Protein AF-M3Y0K7-F1 (afdb_monomer_lite)

Sequence (172 aa):
TALYEMVYQYMHETITVNGCPEFRARATAKATVAAFAASEGHSHPRVVELPKTDEGLGFNVMGGKEQNSPIYISRIIPGGVAERHGGLKRGDQLLSVNGVSVEGEHHEKAVELLKAAKDSVKLVVRYTPKVLEEMEARFEKLRTARRRQQQQQLIQQQQQQQQQQTQQNHMS

InterPro domains:
  IPR001478 PDZ domain [PF00595] (48-125)
  IPR001478 PDZ domain [PS50106] (47-129)
  IPR001478 PDZ domain [SM00228] (55-129)
  IPR017365 Protein lin-7 [PIRSF038039] (6-149)
  IPR036034 PDZ superfamily [G3DSA:2.30.42.10] (25-135)
  IPR036034 PDZ superfamily [SSF50156] (41-135)
  IPR051109 Membrane-associated multiprotein complex regulator [PTHR14063] (7-150)

Structure (mmCIF, N/CA/C/O backbone):
data_AF-M3Y0K7-F1
#
_entry.id   AF-M3Y0K7-F1
#
loop_
_atom_site.group_PDB
_atom_site.id
_atom_site.type_symbol
_atom_site.label_atom_id
_atom_site.label_alt_id
_atom_site.label_comp_id
_atom_site.label_asym_id
_atom_site.label_entity_id
_atom_site.label_seq_id
_atom_site.pdbx_PDB_ins_code
_atom_site.Cartn_x
_atom_site.Cartn_y
_atom_site.Cartn_z
_atom_site.occupancy
_atom_site.B_iso_or_equiv
_atom_site.auth_seq_id
_atom_site.auth_comp_id
_atom_site.auth_asym_id
_atom_site.auth_atom_id
_atom_site.pdbx_PDB_model_num
ATOM 1 N N . THR A 1 1 ? -5.504 -30.300 -13.596 1.00 52.44 1 THR A N 1
ATOM 2 C CA . THR A 1 1 ? -6.378 -31.356 -14.149 1.00 52.44 1 THR A CA 1
ATOM 3 C C . THR A 1 1 ? -6.314 -32.633 -13.322 1.00 52.44 1 THR A C 1
ATOM 5 O O . THR A 1 1 ? -7.350 -32.995 -12.797 1.00 52.44 1 THR A O 1
ATOM 8 N N . ALA A 1 2 ? -5.144 -33.223 -13.039 1.00 39.19 2 ALA A N 1
ATOM 9 C CA . ALA A 1 2 ? -5.046 -34.439 -12.200 1.00 39.19 2 ALA A CA 1
ATOM 10 C C . ALA A 1 2 ? -5.523 -34.284 -10.731 1.00 39.19 2 ALA A C 1
ATOM 12 O O . ALA A 1 2 ? -6.139 -35.184 -10.172 1.00 39.19 2 ALA A O 1
ATOM 13 N N . LEU A 1 3 ? -5.312 -33.115 -10.109 1.00 45.38 3 LEU A N 1
ATOM 14 C CA . LEU A 1 3 ? -5.812 -32.830 -8.751 1.00 45.38 3 LEU A CA 1
ATOM 15 C C . LEU A 1 3 ? -7.347 -32.770 -8.675 1.00 45.38 3 LEU A C 1
ATOM 17 O O . LEU A 1 3 ? -7.917 -33.080 -7.638 1.00 45.38 3 LEU A O 1
ATOM 21 N N . TYR A 1 4 ? -8.021 -32.387 -9.764 1.00 53.91 4 TYR A N 1
ATOM 22 C CA . TYR A 1 4 ? -9.483 -32.312 -9.807 1.00 53.91 4 TYR A CA 1
ATOM 23 C C . TYR A 1 4 ? -10.102 -33.713 -9.785 1.00 53.91 4 TYR A C 1
ATOM 25 O O . TYR A 1 4 ? -11.022 -33.959 -9.011 1.00 53.91 4 TYR A O 1
ATOM 33 N N . GLU A 1 5 ? -9.544 -34.636 -10.573 1.00 53.25 5 GLU A N 1
ATOM 34 C CA . GLU A 1 5 ? -9.980 -36.036 -10.616 1.00 53.25 5 GLU A CA 1
ATOM 35 C C . GLU A 1 5 ? -9.708 -36.755 -9.290 1.00 53.25 5 GLU A C 1
ATOM 37 O O . GLU A 1 5 ? -10.610 -37.399 -8.758 1.00 53.25 5 GLU A O 1
ATOM 42 N N . MET A 1 6 ? -8.529 -36.552 -8.685 1.00 44.56 6 MET A N 1
ATOM 43 C CA . MET A 1 6 ? -8.198 -37.142 -7.380 1.00 44.56 6 MET A CA 1
ATOM 44 C C . MET A 1 6 ? -9.121 -36.670 -6.250 1.00 44.56 6 MET A C 1
ATOM 46 O O . MET A 1 6 ? -9.532 -37.474 -5.415 1.00 44.56 6 MET A O 1
ATOM 50 N N . VAL A 1 7 ? -9.463 -35.378 -6.210 1.00 54.88 7 VAL A N 1
ATOM 51 C CA . VAL A 1 7 ? -10.363 -34.832 -5.180 1.00 54.88 7 VAL A CA 1
ATOM 52 C C . VAL A 1 7 ? -11.798 -35.319 -5.404 1.00 54.88 7 VAL A C 1
ATOM 54 O O . VAL A 1 7 ? -12.490 -35.630 -4.435 1.00 54.88 7 VAL A O 1
ATOM 57 N N . TYR A 1 8 ? -12.235 -35.459 -6.661 1.00 56.38 8 TYR A N 1
ATOM 58 C CA . TYR A 1 8 ? -13.537 -36.047 -6.990 1.00 56.38 8 TYR A CA 1
ATOM 59 C C . TYR A 1 8 ? -13.634 -37.521 -6.579 1.00 56.38 8 TYR A C 1
ATOM 61 O O . TYR A 1 8 ? -14.628 -37.910 -5.963 1.00 56.38 8 TYR A O 1
ATOM 69 N N . GLN A 1 9 ? -12.608 -38.327 -6.869 1.00 52.44 9 GLN A N 1
ATOM 70 C CA . GLN A 1 9 ? -12.572 -39.746 -6.496 1.00 52.44 9 GLN A CA 1
ATOM 71 C C . GLN A 1 9 ? -12.513 -39.940 -4.976 1.00 52.44 9 GLN A C 1
ATOM 73 O O . GLN A 1 9 ? -13.323 -40.690 -4.433 1.00 52.44 9 GLN A O 1
ATOM 78 N N . TYR A 1 10 ? -11.665 -39.188 -4.268 1.00 54.53 10 TYR A N 1
ATOM 79 C CA . TYR A 1 10 ? -11.547 -39.288 -2.808 1.00 54.53 10 TYR A CA 1
ATOM 80 C C . TYR A 1 10 ? -12.843 -38.896 -2.075 1.00 54.53 10 TYR A C 1
ATOM 82 O O . TYR A 1 10 ? -13.245 -39.550 -1.111 1.00 54.53 10 TYR A O 1
ATOM 90 N N . MET A 1 11 ? -13.545 -37.862 -2.554 1.00 55.28 11 MET A N 1
ATOM 91 C CA . MET A 1 11 ? -14.836 -37.437 -1.992 1.00 55.28 11 MET A CA 1
ATOM 92 C C . MET A 1 11 ? -15.975 -38.425 -2.291 1.00 55.28 11 MET A C 1
ATOM 94 O O . MET A 1 11 ? -16.944 -38.483 -1.534 1.00 55.28 11 MET A O 1
ATOM 98 N N . HIS A 1 12 ? -15.879 -39.196 -3.379 1.00 54.91 12 HIS A N 1
ATOM 99 C CA . HIS A 1 12 ? -16.847 -40.244 -3.707 1.00 54.91 12 HIS A CA 1
ATOM 100 C C . HIS A 1 12 ? -16.648 -41.525 -2.883 1.00 54.91 12 HIS A C 1
ATOM 102 O O . HIS A 1 12 ? -17.641 -42.190 -2.591 1.00 54.91 12 HIS A O 1
ATOM 108 N N . GLU A 1 13 ? -15.414 -41.852 -2.489 1.00 48.47 13 GLU A N 1
ATOM 109 C CA . GLU A 1 13 ? -15.095 -43.083 -1.745 1.00 48.47 13 GLU A CA 1
ATOM 110 C C . GLU A 1 13 ? -15.228 -42.952 -0.218 1.00 48.47 13 GLU A C 1
ATOM 112 O O . GLU A 1 13 ? -15.532 -43.938 0.449 1.00 48.47 13 GLU A O 1
ATOM 117 N N . THR A 1 14 ? -15.036 -41.760 0.359 1.00 47.22 14 THR A N 1
ATOM 118 C CA . THR A 1 14 ? -14.898 -41.605 1.826 1.00 47.22 14 THR A CA 1
ATOM 119 C C . THR A 1 14 ? -16.152 -41.141 2.572 1.00 47.22 14 THR A C 1
ATOM 121 O O . THR A 1 14 ? -16.181 -41.182 3.802 1.00 47.22 14 THR A O 1
ATOM 124 N N . ILE A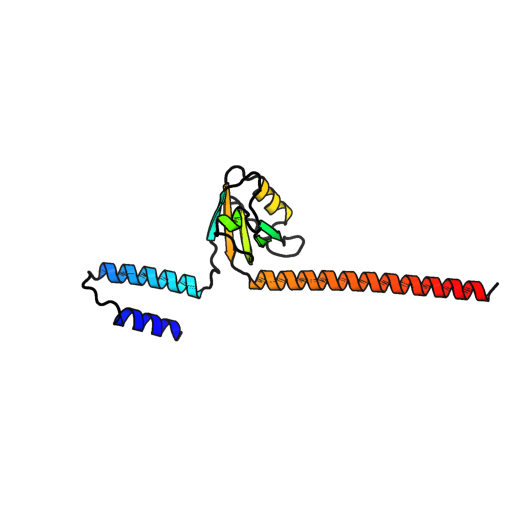 1 15 ? -17.224 -40.738 1.879 1.00 50.19 15 ILE A N 1
ATOM 125 C CA . ILE A 1 15 ? -18.469 -40.307 2.538 1.00 50.19 15 ILE A CA 1
ATOM 126 C C . ILE A 1 15 ? -19.411 -41.507 2.705 1.00 50.19 15 ILE A C 1
ATOM 128 O O . ILE A 1 15 ? -20.382 -41.676 1.968 1.00 50.19 15 ILE A O 1
ATOM 132 N N . THR A 1 16 ? -19.151 -42.341 3.712 1.00 59.94 16 THR A N 1
ATOM 133 C CA . THR A 1 16 ? -20.136 -43.305 4.222 1.00 59.94 16 THR A CA 1
ATOM 134 C C . THR A 1 16 ? -21.007 -42.628 5.278 1.00 59.94 16 THR A C 1
ATOM 136 O O . THR A 1 16 ? -20.733 -42.723 6.473 1.00 59.94 16 THR A O 1
ATOM 139 N N . VAL A 1 17 ? -22.057 -41.914 4.867 1.00 50.19 17 VAL A N 1
ATOM 140 C CA . VAL A 1 17 ? -23.105 -41.486 5.808 1.00 50.19 17 VAL A CA 1
ATOM 141 C C . VAL A 1 17 ? -24.455 -41.401 5.107 1.00 50.19 17 VAL A C 1
ATOM 143 O O . VAL A 1 17 ? -24.630 -40.664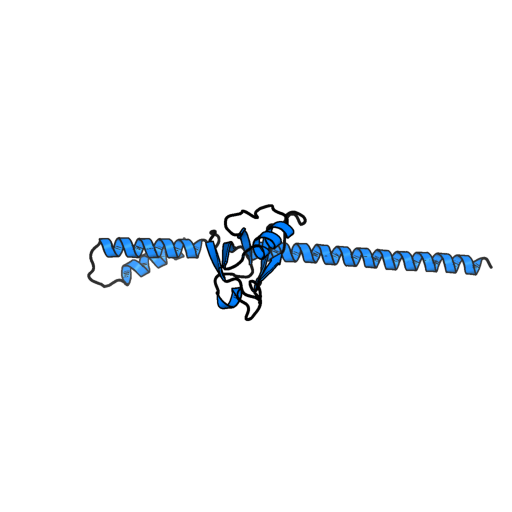 4.140 1.00 50.19 17 VAL A O 1
ATOM 146 N N . ASN A 1 18 ? -25.402 -42.184 5.617 1.00 59.09 18 ASN A N 1
ATOM 147 C CA . ASN A 1 18 ? -26.799 -42.263 5.202 1.00 59.09 18 ASN A CA 1
ATOM 148 C C . ASN A 1 18 ? -27.471 -40.876 5.246 1.00 59.09 18 ASN A C 1
ATOM 150 O O . ASN A 1 18 ? -27.932 -40.450 6.302 1.00 59.09 18 ASN A O 1
ATOM 154 N N . GLY A 1 19 ? -27.525 -40.154 4.126 1.00 52.78 19 GLY A N 1
ATOM 155 C CA . GLY A 1 19 ? -28.049 -38.787 4.097 1.00 52.78 19 GLY A CA 1
ATOM 156 C C . GLY A 1 19 ? -28.663 -38.408 2.753 1.00 52.78 19 GLY A C 1
ATOM 157 O O . GLY A 1 19 ? -28.125 -38.729 1.697 1.00 52.78 19 GLY A O 1
ATOM 158 N N . CYS A 1 20 ? -29.809 -37.730 2.824 1.00 54.91 20 CYS A N 1
ATOM 159 C CA . CYS A 1 20 ? -30.666 -37.317 1.711 1.00 54.91 20 CYS A CA 1
ATOM 160 C C . CYS A 1 20 ? -29.874 -36.682 0.534 1.00 54.91 20 CYS A C 1
ATOM 162 O O . CYS A 1 20 ? -28.993 -35.852 0.790 1.00 54.91 20 CYS A O 1
ATOM 164 N N . PRO A 1 21 ? -30.189 -36.997 -0.744 1.00 62.72 21 PRO A N 1
ATOM 165 C CA . PRO A 1 21 ? -29.461 -36.512 -1.930 1.00 62.72 21 PRO A CA 1
ATOM 166 C C . PRO A 1 21 ? -29.237 -34.992 -1.994 1.00 62.72 21 PRO A C 1
ATOM 168 O O . PRO A 1 21 ? -28.200 -34.535 -2.477 1.00 62.72 21 PRO A O 1
ATOM 171 N N . GLU A 1 22 ? -30.163 -34.201 -1.452 1.00 64.50 22 GLU A N 1
ATOM 172 C CA . GLU A 1 22 ? -30.049 -32.738 -1.384 1.00 64.50 22 GLU A CA 1
ATOM 173 C C . GLU A 1 22 ? -28.870 -32.263 -0.525 1.00 64.50 22 GLU A C 1
ATOM 175 O O . GLU A 1 22 ? -28.190 -31.291 -0.868 1.00 64.50 22 GLU A O 1
ATOM 180 N N . PHE A 1 23 ? -28.582 -32.957 0.579 1.00 56.69 23 PHE A N 1
ATOM 181 C CA . PHE A 1 23 ? -27.482 -32.585 1.468 1.00 56.69 23 PHE A CA 1
ATOM 182 C C . PHE A 1 23 ? -26.127 -32.859 0.804 1.00 56.69 23 PHE A C 1
ATOM 184 O O . PHE A 1 23 ? -25.199 -32.058 0.939 1.00 56.69 23 PHE A O 1
ATOM 191 N N . ARG A 1 24 ? -26.042 -33.936 0.006 1.00 62.53 24 ARG A N 1
ATOM 192 C CA . ARG A 1 24 ? -24.874 -34.268 -0.823 1.00 62.53 24 ARG A CA 1
ATOM 193 C C . ARG A 1 24 ? -24.643 -33.210 -1.896 1.00 62.53 24 ARG A C 1
ATOM 195 O O . ARG A 1 24 ? -23.547 -32.668 -1.970 1.00 62.53 24 ARG A O 1
ATOM 202 N N . ALA A 1 25 ? -25.677 -32.853 -2.659 1.00 64.19 25 ALA A N 1
ATOM 203 C CA . ALA A 1 25 ? -25.573 -31.819 -3.690 1.00 64.19 25 ALA A CA 1
ATOM 204 C C . ALA A 1 25 ? -25.100 -30.476 -3.105 1.00 64.19 25 ALA A C 1
ATOM 206 O O . ALA A 1 25 ? -24.194 -29.836 -3.642 1.00 64.19 25 ALA A O 1
ATOM 207 N N . ARG A 1 26 ? -25.649 -30.08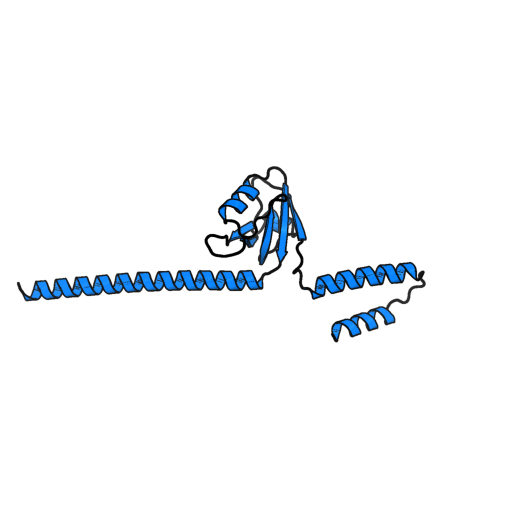4 -1.949 1.00 65.12 26 ARG A N 1
ATOM 208 C CA . ARG A 1 26 ? -25.273 -28.847 -1.254 1.00 65.12 26 ARG A CA 1
ATOM 209 C C . ARG A 1 26 ? -23.846 -28.882 -0.695 1.00 65.12 26 ARG A C 1
ATOM 211 O O . ARG A 1 26 ? -23.146 -27.870 -0.768 1.00 65.12 26 ARG A O 1
ATOM 218 N N . ALA A 1 27 ? -23.407 -30.012 -0.139 1.00 67.06 27 ALA A N 1
ATOM 219 C CA . ALA A 1 27 ? -22.044 -30.184 0.362 1.00 67.06 27 ALA A CA 1
ATOM 220 C C . ALA A 1 27 ? -21.016 -30.186 -0.781 1.00 67.06 27 ALA A C 1
ATOM 222 O O . ALA A 1 27 ? -20.016 -29.473 -0.697 1.00 67.06 27 ALA A O 1
ATOM 223 N N . THR A 1 28 ? -21.298 -30.901 -1.875 1.00 67.44 28 THR A N 1
ATOM 224 C CA . THR A 1 28 ? -20.461 -30.920 -3.081 1.00 67.44 28 THR A CA 1
ATOM 225 C C . THR A 1 28 ? -20.354 -29.528 -3.693 1.00 67.44 28 THR A C 1
ATOM 227 O O . THR A 1 28 ? -19.241 -29.071 -3.921 1.00 67.44 28 THR A O 1
ATOM 230 N N . ALA A 1 29 ? -21.461 -28.794 -3.854 1.00 67.44 29 ALA A N 1
ATOM 231 C CA . ALA A 1 29 ? -21.423 -27.425 -4.374 1.00 67.44 29 ALA A CA 1
ATOM 232 C C . ALA A 1 29 ? -20.544 -26.498 -3.513 1.00 67.44 29 ALA A C 1
ATOM 234 O O . ALA A 1 29 ? -19.702 -25.775 -4.044 1.00 67.44 29 ALA A O 1
ATOM 235 N N . LYS A 1 30 ? -20.672 -26.556 -2.178 1.00 64.12 30 LYS A N 1
ATOM 236 C CA . LYS A 1 30 ? -19.810 -25.783 -1.267 1.00 64.12 30 LYS A CA 1
ATOM 237 C C . LYS A 1 30 ? -18.334 -26.169 -1.386 1.00 64.12 30 LYS A C 1
ATOM 239 O O . LYS A 1 30 ? -17.486 -25.281 -1.411 1.00 64.12 30 LYS A O 1
ATOM 244 N N . ALA A 1 31 ? -18.030 -27.463 -1.468 1.00 63.56 31 ALA A N 1
ATOM 245 C CA . ALA A 1 31 ? -16.663 -27.956 -1.603 1.00 63.56 31 ALA A CA 1
ATOM 246 C C . ALA A 1 31 ? -16.049 -27.576 -2.959 1.00 63.56 31 ALA A C 1
ATOM 248 O O . ALA A 1 31 ? -14.905 -27.138 -2.998 1.00 63.56 31 ALA A O 1
ATOM 249 N N . THR A 1 32 ? -16.807 -27.663 -4.056 1.00 64.81 32 THR A N 1
ATOM 250 C CA . THR A 1 32 ? -16.358 -27.243 -5.390 1.00 64.81 32 THR A CA 1
ATOM 251 C C . THR A 1 32 ? -16.100 -25.742 -5.439 1.00 64.81 32 THR A C 1
ATOM 253 O O . THR A 1 32 ? -15.059 -25.338 -5.942 1.00 64.81 32 THR A O 1
ATOM 256 N N . VAL A 1 33 ? -16.976 -24.913 -4.860 1.00 64.94 33 VAL A N 1
ATOM 257 C CA . VAL A 1 33 ? -16.753 -23.459 -4.762 1.00 64.94 33 VAL A CA 1
ATOM 258 C C . VAL A 1 33 ? -15.506 -23.146 -3.930 1.00 64.94 33 VAL A C 1
ATOM 260 O O . VAL A 1 33 ? -14.685 -22.332 -4.346 1.00 64.94 33 VAL A O 1
ATOM 263 N N . ALA A 1 34 ? -15.321 -23.819 -2.791 1.00 62.22 34 ALA A N 1
ATOM 264 C CA . ALA A 1 34 ? -14.136 -23.643 -1.952 1.00 62.22 34 ALA A CA 1
ATOM 265 C C . ALA A 1 34 ? -12.846 -24.092 -2.663 1.00 62.22 34 ALA A C 1
ATOM 267 O O . ALA A 1 34 ? -11.838 -23.392 -2.605 1.00 62.22 34 ALA A O 1
ATOM 268 N N . ALA A 1 35 ? -12.886 -25.221 -3.373 1.00 59.34 35 ALA A N 1
ATOM 269 C CA . ALA A 1 35 ? -11.759 -25.743 -4.138 1.00 59.34 35 ALA A CA 1
ATOM 270 C C . ALA A 1 35 ? -11.416 -24.851 -5.340 1.00 59.34 35 ALA A C 1
ATOM 272 O O . ALA A 1 35 ? -10.239 -24.628 -5.599 1.00 59.34 35 ALA A O 1
ATOM 273 N N . PHE A 1 36 ? -12.418 -24.291 -6.026 1.00 55.75 36 PHE A N 1
ATOM 274 C CA . PHE A 1 36 ? -12.212 -23.365 -7.143 1.00 55.75 36 PHE A CA 1
ATOM 275 C C . PHE A 1 36 ? -11.625 -22.028 -6.663 1.00 55.75 36 PHE A C 1
ATOM 277 O O . PHE A 1 36 ? -10.658 -21.521 -7.228 1.00 55.75 36 PHE A O 1
ATOM 284 N N . ALA A 1 37 ? -12.138 -21.498 -5.547 1.00 55.31 37 ALA A N 1
ATOM 285 C CA . ALA A 1 37 ? -11.581 -20.314 -4.893 1.00 55.31 37 ALA A CA 1
ATOM 286 C C . ALA A 1 37 ? -10.140 -20.539 -4.394 1.00 55.31 37 ALA A C 1
ATOM 288 O O . ALA A 1 37 ? -9.318 -19.620 -4.427 1.00 55.31 37 ALA A O 1
ATOM 289 N N . ALA A 1 38 ? -9.820 -21.763 -3.964 1.00 56.22 38 ALA A N 1
ATOM 290 C CA . ALA A 1 38 ? -8.467 -22.157 -3.589 1.00 56.22 38 ALA A CA 1
ATOM 291 C C . ALA A 1 38 ? -7.545 -22.343 -4.811 1.00 56.22 38 ALA A C 1
ATOM 293 O O . ALA A 1 38 ? -6.375 -21.967 -4.740 1.00 56.22 38 ALA A O 1
ATOM 294 N N . SER A 1 39 ? -8.051 -22.869 -5.936 1.00 55.22 39 SER A N 1
ATOM 295 C CA . SER A 1 39 ? -7.258 -23.116 -7.153 1.00 55.22 39 SER A CA 1
ATOM 296 C C . SER A 1 39 ? -6.960 -21.854 -7.961 1.00 55.22 39 SER A C 1
ATOM 298 O O . SER A 1 39 ? -5.910 -21.773 -8.588 1.00 55.22 39 SER A O 1
ATOM 300 N N . GLU A 1 40 ? -7.839 -20.851 -7.905 1.00 54.41 40 GLU A N 1
ATOM 301 C CA . GLU A 1 40 ? -7.631 -19.524 -8.508 1.00 54.41 40 GLU A CA 1
ATOM 302 C C . GLU A 1 40 ? -6.643 -18.653 -7.705 1.00 54.41 40 GLU A C 1
ATOM 304 O O . GLU A 1 40 ? -6.334 -17.529 -8.100 1.00 54.41 40 GLU A O 1
ATOM 309 N N . GLY A 1 41 ? -6.143 -19.152 -6.567 1.00 50.59 41 GLY A N 1
ATOM 310 C CA . GLY A 1 41 ? -5.085 -18.520 -5.789 1.00 50.59 41 GLY A CA 1
ATOM 311 C C . GLY A 1 41 ? -5.426 -17.108 -5.325 1.00 50.59 41 GLY A C 1
ATOM 312 O O . GLY A 1 41 ? -4.743 -16.178 -5.719 1.00 50.59 41 GLY A O 1
ATOM 313 N N . HIS A 1 42 ? -6.458 -16.914 -4.493 1.00 53.66 42 HIS A N 1
ATOM 314 C CA . HIS A 1 42 ? -6.752 -15.619 -3.837 1.00 53.66 42 HIS A CA 1
ATOM 315 C C . HIS A 1 42 ? -6.803 -14.377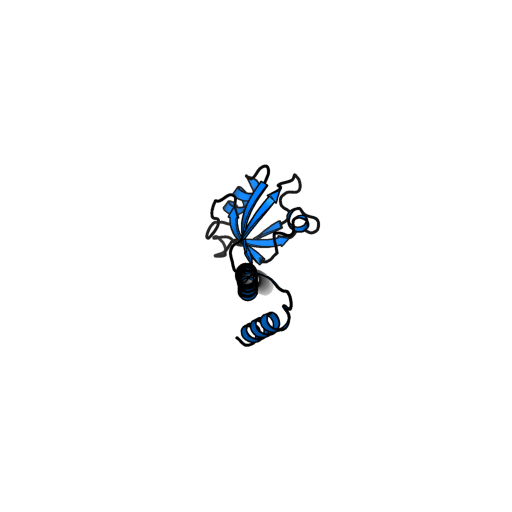 -4.771 1.00 53.66 42 HIS A C 1
ATOM 317 O O . HIS A 1 42 ? -6.750 -13.238 -4.303 1.00 53.66 42 HIS A O 1
ATOM 323 N N . SER A 1 43 ? -6.945 -14.582 -6.081 1.00 64.62 43 SER A N 1
ATOM 324 C CA . SER A 1 43 ? -6.900 -13.556 -7.129 1.00 64.62 43 SER A CA 1
ATOM 325 C C . SER A 1 43 ? -8.210 -12.778 -7.269 1.00 64.62 43 SER A C 1
ATOM 327 O O . SER A 1 43 ? -8.297 -11.827 -8.044 1.00 64.62 43 SER A O 1
ATOM 329 N N . HIS A 1 44 ? -9.234 -13.145 -6.501 1.00 82.75 44 HIS A N 1
ATOM 330 C CA . HIS A 1 44 ? -10.530 -12.488 -6.526 1.00 82.75 44 HIS A CA 1
ATOM 331 C C . HIS A 1 44 ? -10.570 -11.313 -5.540 1.00 82.75 44 HIS A C 1
ATOM 333 O O . HIS A 1 44 ? -10.067 -11.436 -4.416 1.00 82.75 44 HIS A O 1
ATOM 339 N N . PRO A 1 45 ? -11.179 -10.176 -5.927 1.00 91.81 45 PRO A N 1
ATOM 340 C CA . PRO A 1 45 ? -11.436 -9.078 -5.009 1.00 91.81 45 PRO A CA 1
ATOM 341 C C . PRO A 1 45 ? -12.202 -9.547 -3.769 1.00 91.81 45 PRO A C 1
ATOM 343 O O . PRO A 1 45 ? -13.199 -10.262 -3.871 1.00 91.81 45 PRO A O 1
ATOM 346 N N . ARG A 1 46 ? -11.753 -9.113 -2.593 1.00 94.25 46 ARG A N 1
ATOM 347 C CA . ARG A 1 46 ? -12.412 -9.368 -1.311 1.00 94.25 46 ARG A CA 1
ATOM 348 C C . ARG A 1 46 ? -12.585 -8.078 -0.530 1.00 94.25 46 ARG A C 1
ATOM 350 O O . ARG A 1 46 ? -11.788 -7.150 -0.656 1.00 94.25 46 ARG A O 1
ATOM 357 N N . VAL A 1 47 ? -13.618 -8.051 0.300 1.00 96.31 47 VAL A N 1
ATOM 358 C CA . VAL A 1 47 ? -13.893 -6.941 1.210 1.00 96.31 47 VAL A CA 1
ATOM 359 C C . VAL A 1 47 ? -13.195 -7.204 2.539 1.00 96.31 47 VAL A C 1
ATOM 361 O O . VAL A 1 47 ? -13.299 -8.302 3.083 1.00 96.31 47 VAL A O 1
ATOM 364 N N . VAL A 1 48 ? -12.509 -6.196 3.067 1.00 97.06 48 VAL A N 1
ATOM 365 C CA . VAL A 1 48 ? -11.909 -6.218 4.402 1.00 97.06 48 VAL A CA 1
ATOM 366 C C . VAL A 1 48 ? -12.342 -4.959 5.129 1.00 97.06 48 VAL A C 1
ATOM 368 O O . VAL A 1 48 ? -12.090 -3.858 4.648 1.00 97.06 48 VAL A O 1
ATOM 371 N N . GLU A 1 49 ? -12.994 -5.113 6.272 1.00 97.44 49 GLU A N 1
ATOM 372 C CA . GLU A 1 49 ? -13.373 -3.991 7.123 1.00 97.44 49 GLU A CA 1
ATOM 373 C C . GLU A 1 49 ? -12.457 -3.950 8.342 1.00 97.44 49 GLU A C 1
ATOM 375 O O . GLU A 1 49 ? -12.290 -4.957 9.023 1.00 97.44 49 GLU A O 1
ATOM 380 N N . LEU A 1 50 ? -11.815 -2.809 8.579 1.00 96.44 50 LEU A N 1
ATOM 381 C CA . LEU A 1 50 ? -10.889 -2.620 9.693 1.00 96.44 50 LEU A CA 1
ATOM 382 C C . LEU A 1 50 ? -11.407 -1.519 10.610 1.00 96.44 50 LEU A C 1
ATOM 384 O O . LEU A 1 50 ? -11.791 -0.463 10.101 1.00 96.44 50 LEU A O 1
ATOM 388 N N . PRO A 1 51 ? -11.368 -1.709 11.939 1.00 96.06 51 PRO A N 1
ATOM 389 C CA . PRO A 1 51 ? -11.586 -0.607 12.858 1.00 96.06 51 PRO A CA 1
ATOM 390 C C . PRO A 1 51 ? -10.444 0.396 12.710 1.00 96.06 51 PRO A C 1
ATOM 392 O O . PRO A 1 51 ? -9.292 0.020 12.478 1.00 96.06 51 PRO A O 1
ATOM 395 N N . LYS A 1 52 ? -10.748 1.679 12.855 1.00 92.88 52 LYS A N 1
ATOM 396 C CA . LYS A 1 52 ? -9.730 2.716 12.922 1.00 92.88 52 LYS A CA 1
ATOM 397 C C . LYS A 1 52 ? -9.519 3.110 14.374 1.00 92.88 52 LYS A C 1
ATOM 399 O O . LYS A 1 52 ? -10.463 3.424 15.087 1.00 92.88 52 LYS A O 1
ATOM 404 N N . THR A 1 53 ? -8.266 3.055 14.803 1.00 91.50 53 THR A N 1
ATOM 405 C CA . THR A 1 53 ? -7.852 3.402 16.164 1.00 91.50 53 THR A CA 1
ATOM 406 C C . THR A 1 53 ? -6.906 4.599 16.132 1.00 91.50 53 THR A C 1
ATOM 408 O O . THR A 1 53 ? -6.464 5.026 15.060 1.00 91.50 53 THR A O 1
ATOM 411 N N . ASP A 1 54 ? -6.543 5.106 17.309 1.00 89.56 54 ASP A N 1
ATOM 412 C CA . ASP A 1 54 ? -5.547 6.176 17.457 1.00 89.56 54 ASP A CA 1
ATOM 413 C C . ASP A 1 54 ? -4.149 5.758 16.953 1.00 89.56 54 ASP A C 1
ATOM 415 O O . ASP A 1 54 ? -3.351 6.595 16.541 1.00 89.56 54 ASP A O 1
ATOM 419 N N . GLU A 1 55 ? -3.871 4.448 16.905 1.00 88.00 55 GLU A N 1
ATOM 420 C CA . GLU A 1 55 ? -2.652 3.857 16.323 1.00 88.00 55 GLU A CA 1
ATOM 421 C C . GLU A 1 55 ? -2.673 3.850 14.778 1.00 88.00 55 GLU A C 1
ATOM 423 O O . GLU A 1 55 ? -1.684 3.501 14.126 1.00 88.00 55 GLU A O 1
ATOM 428 N N . GLY A 1 56 ? -3.807 4.206 14.169 1.00 92.88 56 GLY A N 1
ATOM 429 C CA . GLY A 1 56 ? -4.052 4.095 12.737 1.00 92.88 56 GLY A CA 1
ATOM 430 C C . GLY A 1 56 ? -4.477 2.687 12.309 1.00 92.88 56 GLY A C 1
ATOM 431 O O . GLY A 1 56 ? -5.029 1.909 13.077 1.00 92.88 56 GLY A O 1
ATOM 432 N N . LEU A 1 57 ? -4.257 2.358 11.033 1.00 96.19 57 LEU A N 1
ATOM 433 C CA . LEU A 1 57 ? -4.753 1.109 10.435 1.00 96.19 57 LEU A CA 1
ATOM 434 C C . LEU A 1 57 ? -3.742 -0.051 10.475 1.00 96.19 57 LEU A C 1
ATOM 436 O O . LEU A 1 57 ? -4.104 -1.192 10.203 1.00 96.19 57 LEU A O 1
ATOM 440 N N . GLY A 1 58 ? -2.475 0.207 10.811 1.00 96.56 58 GLY A N 1
ATOM 441 C CA . GLY A 1 58 ? -1.469 -0.850 10.961 1.00 96.56 58 GLY A CA 1
ATOM 442 C C . GLY A 1 58 ? -0.883 -1.405 9.653 1.00 96.56 58 GLY A C 1
ATOM 443 O O . GLY A 1 58 ? -0.430 -2.547 9.637 1.00 96.56 58 GLY A O 1
ATOM 444 N N . PHE A 1 59 ? -0.881 -0.647 8.553 1.00 97.94 59 PHE A N 1
ATOM 445 C CA . PHE A 1 59 ? -0.252 -1.058 7.291 1.00 97.94 59 PHE A CA 1
ATOM 446 C C . PHE A 1 59 ? 0.306 0.133 6.501 1.00 97.94 59 PHE A C 1
ATOM 448 O O . PHE A 1 59 ? -0.128 1.268 6.691 1.00 97.94 59 PHE A O 1
ATOM 455 N N . ASN A 1 60 ? 1.229 -0.141 5.575 1.00 97.75 60 ASN A N 1
ATOM 456 C CA . ASN A 1 60 ? 1.766 0.853 4.645 1.00 97.75 60 ASN A CA 1
ATOM 457 C C . ASN A 1 60 ? 1.283 0.580 3.224 1.00 97.75 60 ASN A C 1
ATOM 459 O O . ASN A 1 60 ? 1.179 -0.575 2.803 1.00 97.75 60 ASN A O 1
ATOM 463 N N . VAL A 1 61 ? 1.080 1.658 2.470 1.00 97.56 61 VAL A N 1
ATOM 464 C CA . VAL A 1 61 ? 0.784 1.613 1.038 1.00 97.56 61 VAL A CA 1
ATOM 465 C C . VAL A 1 61 ? 1.972 2.091 0.205 1.00 97.56 61 VAL A C 1
ATOM 467 O O . VAL A 1 61 ? 2.818 2.844 0.684 1.00 97.56 61 VAL A O 1
ATOM 470 N N . MET A 1 62 ? 2.053 1.647 -1.045 1.00 96.50 62 MET A N 1
ATOM 471 C CA . MET A 1 62 ? 3.011 2.128 -2.046 1.00 96.50 62 MET A CA 1
ATOM 472 C C . MET A 1 62 ? 2.391 2.113 -3.446 1.00 96.50 62 MET A C 1
ATOM 474 O O . MET A 1 62 ? 1.300 1.578 -3.629 1.00 96.50 62 MET A O 1
ATOM 478 N N . GLY A 1 63 ? 3.113 2.648 -4.433 1.00 96.38 63 GLY A N 1
ATOM 479 C CA . GLY A 1 63 ? 2.600 2.824 -5.791 1.00 96.38 63 GLY A CA 1
ATOM 480 C C . GLY A 1 63 ? 1.694 4.048 -5.890 1.00 96.38 63 GLY A C 1
ATOM 481 O O . GLY A 1 63 ? 1.686 4.874 -4.979 1.00 96.38 63 GLY A O 1
ATOM 482 N N . GLY A 1 64 ? 0.954 4.154 -6.989 1.00 96.44 64 GLY A N 1
ATOM 483 C CA . GLY A 1 64 ? 0.213 5.352 -7.368 1.00 96.44 64 GLY A CA 1
ATOM 484 C C . GLY A 1 64 ? 0.448 5.714 -8.833 1.00 96.44 64 GLY A C 1
ATOM 485 O O . GLY A 1 64 ? 1.445 5.314 -9.455 1.00 96.44 64 GLY A O 1
ATOM 486 N N . LYS A 1 65 ? -0.485 6.484 -9.394 1.00 95.69 65 LYS A N 1
ATOM 487 C CA . LYS A 1 65 ? -0.454 6.940 -10.789 1.00 95.69 65 LYS A CA 1
ATOM 488 C C . LYS A 1 65 ? 0.847 7.649 -11.161 1.00 95.69 65 LYS A C 1
ATOM 490 O O . LYS A 1 65 ? 1.378 7.411 -12.241 1.00 95.69 65 LYS A O 1
ATOM 495 N N . GLU A 1 66 ? 1.408 8.454 -10.262 1.00 94.75 66 GLU A N 1
ATOM 496 C CA . GLU A 1 66 ? 2.666 9.180 -10.488 1.00 94.75 66 GLU A CA 1
ATOM 497 C C . GLU A 1 66 ? 3.885 8.258 -10.670 1.00 94.75 66 GLU A C 1
ATOM 499 O O . GLU A 1 66 ? 4.908 8.666 -11.216 1.00 94.75 66 GLU A O 1
ATOM 504 N N . GLN A 1 67 ? 3.761 6.992 -10.268 1.00 91.88 67 GLN A N 1
ATOM 505 C CA . GLN A 1 67 ? 4.765 5.945 -10.457 1.00 91.88 67 GLN A CA 1
ATOM 506 C C . GLN A 1 67 ? 4.354 4.926 -11.535 1.00 91.88 67 GLN A C 1
ATOM 508 O O . GLN A 1 67 ? 4.966 3.854 -11.626 1.00 91.88 67 GLN A O 1
ATOM 513 N N . ASN A 1 68 ? 3.311 5.225 -12.325 1.00 91.88 68 ASN A N 1
ATOM 514 C CA . ASN A 1 68 ? 2.681 4.316 -13.291 1.00 91.88 68 ASN A CA 1
ATOM 515 C C . ASN A 1 68 ? 2.413 2.932 -12.681 1.00 91.88 68 ASN A C 1
ATOM 517 O O . ASN A 1 68 ? 2.811 1.904 -13.230 1.00 91.88 68 ASN A O 1
ATOM 521 N N . SER A 1 69 ? 1.842 2.915 -11.474 1.00 93.12 69 SER A N 1
ATOM 522 C CA . SER A 1 69 ? 1.706 1.704 -10.666 1.00 93.12 69 SER A CA 1
ATOM 523 C C . SER A 1 69 ? 0.386 1.664 -9.906 1.00 93.12 69 SER A C 1
ATOM 525 O O . SER A 1 69 ? -0.029 2.698 -9.386 1.00 93.12 69 SER A O 1
ATOM 527 N N . PRO A 1 70 ? -0.243 0.488 -9.743 1.00 95.88 70 PRO A N 1
ATOM 528 C CA . PRO A 1 70 ? -1.365 0.344 -8.826 1.00 95.88 70 PRO A CA 1
ATOM 529 C C . PRO A 1 70 ? -0.941 0.584 -7.374 1.00 95.88 70 PRO A C 1
ATOM 531 O O . PRO A 1 70 ? 0.244 0.520 -7.035 1.00 95.88 70 PRO A O 1
ATOM 534 N N . ILE A 1 71 ? -1.924 0.818 -6.510 1.00 98.12 71 ILE A N 1
ATOM 535 C CA . ILE A 1 71 ? -1.695 1.018 -5.081 1.00 98.12 71 ILE A CA 1
ATOM 536 C C . ILE A 1 71 ? -1.696 -0.341 -4.385 1.00 98.12 71 ILE A C 1
ATOM 538 O O . ILE A 1 71 ? -2.630 -1.126 -4.536 1.00 98.12 71 ILE A O 1
ATOM 542 N N . TYR A 1 72 ? -0.643 -0.618 -3.622 1.00 98.06 72 TYR A N 1
ATOM 543 C CA . TYR A 1 72 ? -0.437 -1.894 -2.939 1.00 98.06 72 TYR A CA 1
ATOM 544 C C . TYR A 1 72 ? -0.178 -1.712 -1.457 1.00 98.06 72 TYR A C 1
ATOM 546 O O . TYR A 1 72 ? 0.486 -0.757 -1.055 1.00 98.06 72 TYR A O 1
ATOM 554 N N . ILE A 1 73 ? -0.598 -2.695 -0.665 1.00 98.12 73 ILE A N 1
ATOM 555 C CA . ILE A 1 73 ? -0.143 -2.863 0.710 1.00 98.12 73 ILE A CA 1
ATOM 556 C C . ILE A 1 73 ? 1.261 -3.468 0.693 1.00 98.12 73 ILE A C 1
ATOM 558 O O . ILE A 1 73 ? 1.455 -4.654 0.413 1.00 98.12 73 ILE A O 1
ATOM 562 N N . SER A 1 74 ? 2.248 -2.627 0.997 1.00 97.50 74 SER A N 1
ATOM 563 C CA . SER A 1 74 ? 3.673 -2.976 0.981 1.00 97.50 74 SER A CA 1
ATOM 564 C C . SER A 1 74 ? 4.142 -3.606 2.287 1.00 97.50 74 SER A C 1
ATOM 566 O O . SER A 1 74 ? 5.110 -4.367 2.315 1.00 97.50 74 SER A O 1
ATOM 568 N N . ARG A 1 75 ? 3.458 -3.302 3.393 1.00 97.94 75 ARG A N 1
ATOM 569 C CA . ARG A 1 75 ? 3.820 -3.788 4.724 1.00 97.94 75 ARG A CA 1
ATOM 570 C C . ARG A 1 75 ? 2.598 -3.877 5.624 1.00 97.94 75 ARG A C 1
ATOM 572 O O . ARG A 1 75 ? 1.797 -2.950 5.657 1.00 97.94 75 ARG A O 1
ATOM 579 N N . ILE A 1 76 ? 2.530 -4.953 6.400 1.00 98.12 76 ILE A N 1
ATOM 580 C CA . ILE A 1 76 ? 1.687 -5.062 7.592 1.00 98.12 76 ILE A CA 1
ATOM 581 C C . ILE A 1 76 ? 2.568 -4.742 8.803 1.00 98.12 76 ILE A C 1
ATOM 583 O O . ILE A 1 76 ? 3.703 -5.220 8.875 1.00 98.12 76 ILE A O 1
ATOM 587 N N . ILE A 1 77 ? 2.098 -3.867 9.691 1.00 97.62 77 ILE A N 1
ATOM 588 C CA . ILE A 1 77 ? 2.846 -3.438 10.877 1.00 97.62 77 ILE A CA 1
ATOM 589 C C . ILE A 1 77 ? 2.678 -4.508 11.967 1.00 97.62 77 ILE A C 1
ATOM 591 O O . ILE A 1 77 ? 1.534 -4.774 12.344 1.00 97.62 77 ILE A O 1
ATOM 595 N N . PRO A 1 78 ? 3.778 -5.086 12.492 1.00 97.06 78 PRO A N 1
ATOM 596 C CA . PRO A 1 78 ? 3.710 -6.061 13.575 1.00 97.06 78 PRO A CA 1
ATOM 597 C C . PRO A 1 78 ? 3.004 -5.499 14.806 1.00 97.06 78 PRO A C 1
ATOM 599 O O . PRO A 1 78 ? 3.248 -4.361 15.209 1.00 97.06 78 PRO A O 1
ATOM 602 N N . GLY A 1 79 ? 2.110 -6.290 15.382 1.00 96.06 79 GLY A N 1
ATOM 603 C CA . GLY A 1 79 ? 1.242 -5.910 16.485 1.00 96.06 79 GLY A CA 1
ATOM 604 C C . GLY A 1 79 ? 0.160 -4.895 16.119 1.00 96.06 79 GLY A C 1
ATOM 605 O O . GLY A 1 79 ? -0.659 -4.606 16.980 1.00 96.06 79 GLY A O 1
ATOM 606 N N . GLY A 1 80 ? 0.118 -4.355 14.897 1.00 96.44 80 GLY A N 1
ATOM 607 C CA . GLY A 1 80 ? -0.829 -3.316 14.484 1.00 96.44 80 GLY A CA 1
ATOM 608 C C . GLY A 1 80 ? -2.240 -3.837 14.191 1.00 96.44 80 GLY A C 1
ATOM 609 O O . GLY A 1 80 ? -2.480 -5.041 14.101 1.00 96.44 80 GLY A O 1
ATOM 610 N N . VAL A 1 81 ? -3.189 -2.917 13.986 1.00 96.69 81 VAL A N 1
ATOM 611 C CA . VAL A 1 81 ? -4.611 -3.244 13.753 1.00 96.69 81 VAL A CA 1
ATOM 612 C C . VAL A 1 81 ? -4.812 -4.221 12.589 1.00 96.69 81 VAL A C 1
ATOM 614 O O . VAL A 1 81 ? -5.510 -5.221 12.752 1.00 96.69 81 VAL A O 1
ATOM 617 N N . ALA A 1 82 ? -4.175 -3.981 11.439 1.00 97.25 82 ALA A N 1
ATOM 618 C CA . ALA A 1 82 ? -4.280 -4.872 10.285 1.00 97.25 82 ALA A CA 1
ATOM 619 C C . ALA A 1 82 ? -3.752 -6.289 10.550 1.00 97.25 82 ALA A C 1
ATOM 621 O O . ALA A 1 82 ? -4.352 -7.247 10.062 1.00 97.25 82 ALA A O 1
ATOM 622 N N . GLU A 1 83 ? -2.668 -6.434 11.322 1.00 97.31 83 GLU A N 1
ATOM 623 C CA . GLU A 1 83 ? -2.132 -7.751 11.681 1.00 97.31 83 GLU A CA 1
ATOM 624 C C . GLU A 1 83 ? -3.074 -8.483 12.636 1.00 97.31 83 GLU A C 1
ATOM 626 O O . GLU A 1 83 ? -3.456 -9.619 12.361 1.00 97.31 83 GLU A O 1
ATOM 631 N N . ARG A 1 84 ? -3.519 -7.808 13.707 1.00 96.44 84 ARG A N 1
ATOM 632 C CA . ARG A 1 84 ? -4.457 -8.369 14.696 1.00 96.44 84 ARG A CA 1
ATOM 633 C C . ARG A 1 84 ? -5.783 -8.792 14.059 1.00 96.44 84 ARG A C 1
ATOM 635 O O . ARG A 1 84 ? -6.371 -9.783 14.477 1.00 96.44 84 ARG A O 1
ATOM 642 N N . HIS A 1 85 ? -6.244 -8.059 13.045 1.00 95.69 85 HIS A N 1
ATOM 643 C CA . HIS A 1 85 ? -7.444 -8.408 12.286 1.00 95.69 85 HIS A CA 1
ATOM 644 C C . HIS A 1 85 ? -7.229 -9.596 11.326 1.00 95.69 85 HIS A C 1
ATOM 646 O O . HIS A 1 85 ? -8.160 -10.351 11.060 1.00 95.69 85 HIS A O 1
ATOM 652 N N . GLY A 1 86 ? -6.030 -9.757 10.753 1.00 94.31 86 GLY A N 1
ATOM 653 C CA . GLY A 1 86 ? -5.668 -10.889 9.883 1.00 94.31 86 GLY A CA 1
ATOM 654 C C . GLY A 1 86 ? -6.287 -10.889 8.474 1.00 94.31 86 GLY A C 1
ATOM 655 O O . GLY A 1 86 ? -5.942 -11.727 7.641 1.00 94.31 86 GLY A O 1
ATOM 656 N N . GLY A 1 87 ? -7.186 -9.947 8.171 1.00 92.94 87 GLY A N 1
ATOM 657 C CA . GLY A 1 87 ? -7.853 -9.846 6.864 1.00 92.94 87 GLY A CA 1
ATOM 658 C C . GLY A 1 87 ? -6.995 -9.261 5.730 1.00 92.94 87 GLY A C 1
ATOM 659 O O . GLY A 1 87 ? -7.302 -9.482 4.554 1.00 92.94 87 GLY A O 1
ATOM 660 N N . LEU A 1 88 ? -5.921 -8.536 6.062 1.00 96.69 88 LEU A N 1
ATOM 661 C CA . LEU A 1 88 ? -4.987 -7.934 5.103 1.00 96.69 88 LEU A CA 1
ATOM 662 C C . LEU A 1 88 ? -3.650 -8.669 5.067 1.00 96.69 88 LEU A C 1
ATOM 664 O O . LEU A 1 88 ? -3.180 -9.192 6.077 1.00 96.69 88 LEU A O 1
ATOM 668 N N . LYS A 1 89 ? -3.007 -8.651 3.900 1.00 95.69 89 LYS A N 1
ATOM 669 C CA . LYS A 1 89 ? -1.686 -9.234 3.673 1.00 95.69 89 LYS A CA 1
ATOM 670 C C . LYS A 1 89 ? -0.821 -8.283 2.853 1.00 95.69 89 LYS A C 1
ATOM 672 O O . LYS A 1 89 ? -1.303 -7.548 1.993 1.00 95.69 89 LYS A O 1
ATOM 677 N N . ARG A 1 90 ? 0.496 -8.344 3.067 1.00 97.38 90 ARG A N 1
ATOM 678 C CA . ARG A 1 90 ? 1.452 -7.752 2.121 1.00 97.38 90 ARG A CA 1
ATOM 679 C C . ARG A 1 90 ? 1.235 -8.381 0.744 1.00 97.38 90 ARG A C 1
ATOM 681 O O . ARG A 1 90 ? 1.163 -9.603 0.649 1.00 97.38 90 ARG A O 1
ATOM 688 N N . GLY A 1 91 ? 1.169 -7.557 -0.298 1.00 96.62 91 GLY A N 1
ATOM 689 C CA . GLY A 1 91 ? 0.868 -8.014 -1.659 1.00 96.62 91 GLY A CA 1
ATOM 690 C C . GLY A 1 91 ? -0.598 -7.875 -2.056 1.00 96.62 91 GLY A C 1
ATOM 691 O O . GLY A 1 91 ? -0.946 -8.199 -3.187 1.00 96.62 91 GLY A O 1
ATOM 692 N N . ASP A 1 92 ? -1.453 -7.367 -1.169 1.00 97.44 92 ASP A N 1
ATOM 693 C CA . ASP A 1 92 ? -2.791 -6.928 -1.551 1.00 97.44 92 ASP A CA 1
ATOM 694 C C . ASP A 1 92 ? -2.727 -5.644 -2.389 1.00 97.44 92 ASP A C 1
ATOM 696 O O . ASP A 1 92 ? -2.204 -4.623 -1.938 1.00 97.44 92 ASP A O 1
ATOM 700 N N . GLN A 1 93 ? -3.298 -5.679 -3.591 1.00 97.31 93 GLN A N 1
ATOM 701 C CA . GLN A 1 93 ? -3.651 -4.488 -4.353 1.00 97.31 93 GLN A CA 1
ATOM 702 C C . GLN A 1 93 ? -4.890 -3.852 -3.722 1.00 97.31 93 GLN A C 1
ATOM 704 O O . GLN A 1 93 ? -5.897 -4.531 -3.513 1.00 97.31 93 GLN A O 1
ATOM 709 N N . LEU A 1 94 ? -4.838 -2.548 -3.466 1.00 98.19 94 LEU A N 1
ATOM 710 C CA . LEU A 1 94 ? -5.980 -1.770 -3.011 1.00 98.19 94 LEU A CA 1
ATOM 711 C C . LEU A 1 94 ? -6.806 -1.312 -4.219 1.00 98.19 94 LEU A C 1
ATOM 713 O O . LEU A 1 94 ? -6.294 -0.613 -5.091 1.00 98.19 94 LEU A O 1
ATOM 717 N N . LEU A 1 95 ? -8.074 -1.720 -4.265 1.00 97.44 95 LEU A N 1
ATOM 718 C CA . LEU A 1 95 ? -9.002 -1.406 -5.357 1.00 97.44 95 LEU A CA 1
ATOM 719 C C . LEU A 1 95 ? -9.950 -0.266 -4.975 1.00 97.44 95 LEU A C 1
ATOM 721 O O . LEU A 1 95 ? -10.195 0.632 -5.771 1.00 97.44 95 LEU A O 1
ATOM 725 N N . SER A 1 96 ? -10.455 -0.262 -3.737 1.00 98.06 96 SER A N 1
ATOM 726 C CA . SER A 1 96 ? -11.331 0.812 -3.252 1.00 98.06 96 SER A CA 1
ATOM 727 C C . SER A 1 96 ? -11.226 1.028 -1.746 1.00 98.06 96 SER A C 1
ATOM 729 O O . SER A 1 96 ? -10.942 0.079 -1.007 1.00 98.06 96 SER A O 1
ATOM 731 N N . VAL A 1 97 ? -11.545 2.245 -1.304 1.00 98.25 97 VAL A N 1
ATOM 732 C CA . VAL A 1 97 ? -11.657 2.649 0.103 1.00 98.25 97 VAL A CA 1
ATOM 733 C C . VAL A 1 97 ? -13.040 3.254 0.329 1.00 98.25 97 VAL A C 1
ATOM 735 O O . VAL A 1 97 ? -13.408 4.220 -0.333 1.00 98.25 97 VAL A O 1
ATOM 738 N N . ASN A 1 98 ? -13.819 2.691 1.253 1.00 96.81 98 ASN A N 1
ATOM 739 C CA . ASN A 1 98 ? -15.181 3.126 1.586 1.00 96.81 98 ASN A CA 1
ATOM 740 C C . ASN A 1 98 ? -16.095 3.286 0.354 1.00 96.81 98 ASN A C 1
ATOM 742 O O . ASN A 1 98 ? -16.893 4.213 0.270 1.00 96.81 98 ASN A O 1
ATOM 746 N N . GLY A 1 99 ? -15.962 2.376 -0.618 1.00 94.88 99 GLY A N 1
ATOM 747 C CA . GLY A 1 99 ? -16.742 2.384 -1.860 1.00 94.88 99 GLY A CA 1
ATOM 748 C C . GLY A 1 99 ? -16.219 3.323 -2.952 1.00 94.88 99 GLY A C 1
ATOM 749 O O . GLY A 1 99 ? -16.738 3.289 -4.064 1.00 94.88 99 GLY A O 1
ATOM 750 N N . VAL A 1 100 ? -15.178 4.116 -2.683 1.00 97.56 100 VAL A N 1
ATOM 751 C CA . VAL A 1 100 ? -14.511 4.958 -3.686 1.00 97.56 100 VAL A CA 1
ATOM 752 C C . VAL A 1 100 ? -13.351 4.182 -4.300 1.00 97.56 100 VAL A C 1
ATOM 754 O O . VAL A 1 100 ? -12.446 3.752 -3.579 1.00 97.56 100 VAL A O 1
ATOM 757 N N . SER A 1 101 ? -13.375 3.986 -5.620 1.00 97.00 101 SER A N 1
ATOM 758 C CA . SER A 1 101 ? -12.273 3.335 -6.337 1.00 97.00 101 SER A CA 1
ATOM 759 C C . SER A 1 101 ? -10.991 4.165 -6.244 1.00 97.00 101 SER A C 1
ATOM 761 O O . SER A 1 101 ? -11.031 5.393 -6.301 1.00 97.00 101 SER A O 1
ATOM 763 N N . VAL A 1 102 ? -9.860 3.479 -6.094 1.00 97.94 102 VA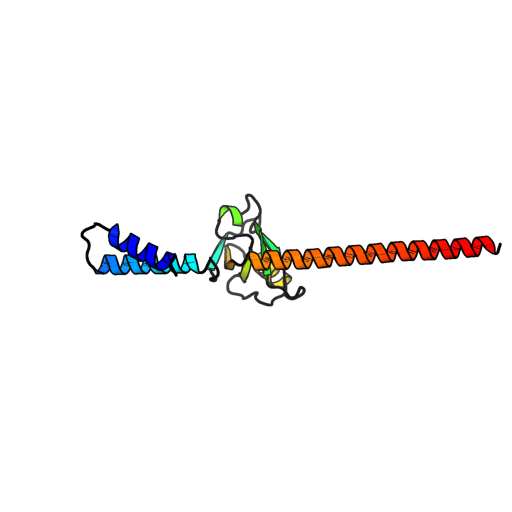L A N 1
ATOM 764 C CA . VAL A 1 102 ? -8.511 4.068 -6.125 1.00 97.94 102 VAL A CA 1
ATOM 765 C C . VAL A 1 102 ? -7.659 3.476 -7.252 1.00 97.94 102 VAL A C 1
ATOM 767 O O . VAL A 1 102 ? -6.445 3.683 -7.311 1.00 97.94 102 VAL A O 1
ATOM 770 N N . GLU A 1 103 ? -8.275 2.711 -8.154 1.00 95.69 103 GLU A N 1
ATOM 771 C CA . GLU A 1 103 ? -7.585 2.159 -9.314 1.00 95.69 103 GLU A CA 1
ATOM 772 C C . GLU A 1 103 ? -7.189 3.274 -10.286 1.00 95.69 103 GLU A C 1
ATOM 774 O O . GLU A 1 103 ? -8.020 4.056 -10.734 1.00 95.69 103 GLU A O 1
ATOM 779 N N . GLY A 1 104 ? -5.898 3.348 -10.616 1.00 92.19 104 GLY A N 1
ATOM 780 C CA . GLY A 1 104 ? -5.369 4.390 -11.499 1.00 92.19 104 GLY A CA 1
ATOM 781 C C . GLY A 1 104 ? -5.280 5.780 -10.861 1.00 92.19 104 GLY A C 1
ATOM 782 O O . GLY A 1 104 ? -4.945 6.736 -11.561 1.00 92.19 104 GLY A O 1
ATOM 783 N N . GLU A 1 105 ? -5.537 5.896 -9.557 1.00 97.69 105 GLU A N 1
ATOM 784 C CA . GLU A 1 105 ? -5.441 7.148 -8.810 1.00 97.69 105 GLU A CA 1
ATOM 785 C C . GLU A 1 105 ? -4.028 7.417 -8.276 1.00 97.69 105 GLU A C 1
ATOM 787 O O . GLU A 1 105 ? -3.159 6.539 -8.205 1.00 97.69 105 GLU A O 1
ATOM 792 N N . HIS A 1 106 ? -3.787 8.672 -7.901 1.00 97.88 106 HIS A N 1
ATOM 793 C CA . HIS A 1 106 ? -2.551 9.077 -7.236 1.00 97.88 106 HIS A CA 1
ATOM 794 C C . HIS A 1 106 ? -2.435 8.466 -5.840 1.00 97.88 106 HIS A C 1
ATOM 796 O O . HIS A 1 106 ? -3.436 8.253 -5.150 1.00 97.88 106 HIS A O 1
ATOM 802 N N . HIS A 1 107 ? -1.195 8.253 -5.395 1.00 97.50 107 HIS A N 1
ATOM 803 C CA . HIS A 1 107 ? -0.917 7.754 -4.048 1.00 97.50 107 HIS A CA 1
ATOM 804 C C . HIS A 1 107 ? -1.632 8.569 -2.959 1.00 97.50 107 HIS A C 1
ATOM 806 O O . HIS A 1 107 ? -2.264 8.019 -2.056 1.00 97.50 107 HIS A O 1
ATOM 812 N N . GLU A 1 108 ? -1.559 9.895 -3.081 1.00 97.69 108 GLU A N 1
ATOM 813 C CA . GLU A 1 108 ? -2.129 10.849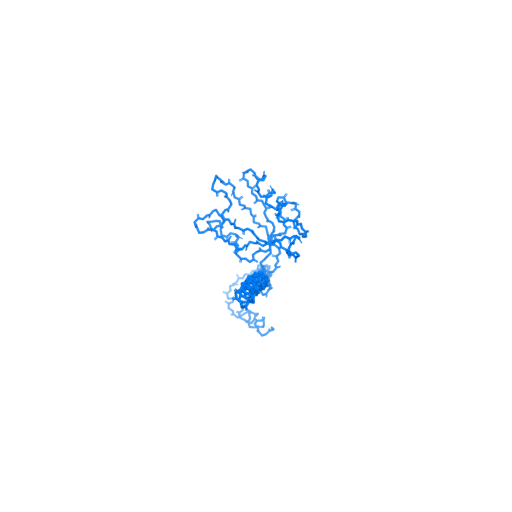 -2.129 1.00 97.69 108 GLU A CA 1
ATOM 814 C C . GLU A 1 108 ? -3.637 10.658 -1.963 1.00 97.69 108 GLU A C 1
ATOM 816 O O . GLU A 1 108 ? -4.125 10.648 -0.835 1.00 97.69 108 GLU A O 1
ATOM 821 N N . LYS A 1 109 ? -4.364 10.377 -3.052 1.00 97.19 109 LYS A N 1
ATOM 822 C CA . LYS A 1 109 ? -5.816 10.180 -3.012 1.00 97.19 109 LYS A CA 1
ATOM 823 C C . LYS A 1 109 ? -6.217 9.002 -2.126 1.00 97.19 109 LYS A C 1
ATOM 825 O O . LYS A 1 109 ? -7.154 9.108 -1.334 1.00 97.19 109 LYS A O 1
ATOM 830 N N . ALA A 1 110 ? -5.509 7.878 -2.229 1.00 97.12 110 ALA A N 1
ATOM 831 C CA . ALA A 1 110 ? -5.772 6.731 -1.363 1.00 97.12 110 ALA A CA 1
ATOM 832 C C . ALA A 1 110 ? -5.446 7.049 0.101 1.00 97.12 110 ALA A C 1
ATOM 834 O O . ALA A 1 110 ? -6.217 6.695 0.992 1.00 97.12 110 ALA A O 1
ATOM 835 N N . VAL A 1 111 ? -4.341 7.756 0.356 1.00 97.19 111 VAL A N 1
ATOM 836 C CA . VAL A 1 111 ? -3.958 8.179 1.712 1.00 97.19 111 VAL A CA 1
ATOM 837 C C . VAL A 1 111 ? -5.011 9.106 2.321 1.00 97.19 111 VAL A C 1
ATOM 839 O O . VAL A 1 111 ? -5.370 8.926 3.485 1.00 97.19 111 VAL A O 1
ATOM 842 N N . GLU A 1 112 ? -5.537 10.059 1.555 1.00 97.44 112 GLU A N 1
ATOM 843 C CA . GLU A 1 112 ? -6.625 10.942 1.984 1.00 97.44 112 GLU A CA 1
ATOM 844 C C . GLU A 1 112 ? -7.874 10.154 2.378 1.00 97.44 112 GLU A C 1
ATOM 846 O O . GLU A 1 112 ? -8.403 10.361 3.468 1.00 97.44 112 GLU A O 1
ATOM 851 N N . LEU A 1 113 ? -8.316 9.208 1.543 1.00 97.25 113 LEU A N 1
ATOM 852 C CA . LEU A 1 113 ? -9.497 8.385 1.827 1.00 97.25 113 LEU A CA 1
ATOM 853 C C . LEU A 1 113 ? -9.314 7.530 3.092 1.00 97.25 113 LEU A C 1
ATOM 855 O O . LEU A 1 113 ? -10.210 7.467 3.936 1.00 97.25 113 LEU A O 1
ATOM 859 N N . LEU A 1 114 ? -8.137 6.920 3.267 1.00 96.44 114 LEU A N 1
ATOM 860 C CA . LEU A 1 114 ? -7.798 6.144 4.468 1.00 96.44 114 LEU A CA 1
ATOM 861 C C . LEU A 1 114 ? -7.753 7.032 5.727 1.00 96.44 114 LEU A C 1
ATOM 863 O O . LEU A 1 114 ? -8.183 6.624 6.813 1.00 96.44 114 LEU A O 1
ATOM 867 N N . LYS A 1 115 ? -7.257 8.268 5.598 1.00 94.44 115 LYS A N 1
ATOM 868 C CA . LYS A 1 115 ? -7.214 9.251 6.691 1.00 94.44 115 LYS A CA 1
ATOM 869 C C . LYS A 1 115 ? -8.585 9.844 7.017 1.00 94.44 115 LYS A C 1
ATOM 871 O O . LYS A 1 115 ? -8.829 10.104 8.190 1.00 94.44 115 LYS A O 1
ATOM 876 N N . ALA A 1 116 ? -9.470 9.995 6.037 1.00 94.12 116 ALA A N 1
ATOM 877 C CA . ALA A 1 116 ? -10.811 10.551 6.217 1.00 94.12 116 ALA A CA 1
ATOM 878 C C . ALA A 1 116 ? -11.789 9.595 6.922 1.00 94.12 116 ALA A C 1
ATOM 880 O O . ALA A 1 116 ? -12.772 10.051 7.505 1.00 94.12 116 ALA A O 1
ATOM 881 N N . ALA A 1 117 ? -11.529 8.281 6.897 1.00 92.00 117 ALA A N 1
ATOM 882 C CA . ALA A 1 117 ? -12.300 7.306 7.670 1.00 92.00 117 ALA A CA 1
ATOM 883 C C . ALA A 1 117 ? -12.284 7.658 9.172 1.00 92.00 117 ALA A C 1
ATOM 885 O O . ALA A 1 117 ? -11.254 8.113 9.672 1.00 92.00 117 ALA A O 1
ATOM 886 N N . LYS A 1 118 ? -13.399 7.447 9.880 1.00 87.62 118 LYS A N 1
ATOM 887 C CA . LYS A 1 118 ? -13.526 7.738 11.320 1.00 87.62 118 LYS A CA 1
ATOM 888 C C . LYS A 1 118 ? -13.508 6.463 12.154 1.00 87.62 118 LYS A C 1
ATOM 890 O O . LYS A 1 118 ? -12.498 6.202 12.787 1.00 87.62 118 LYS A O 1
ATOM 895 N N . ASP A 1 119 ? -14.575 5.669 12.084 1.00 91.25 119 ASP A N 1
ATOM 896 C CA . ASP A 1 119 ? -14.769 4.511 12.968 1.00 91.25 119 ASP A CA 1
ATOM 897 C C . ASP A 1 119 ? -14.229 3.211 12.360 1.00 91.25 119 ASP A C 1
ATOM 899 O O . ASP A 1 119 ? -13.466 2.476 12.985 1.00 91.25 119 ASP A O 1
ATOM 903 N N . SER A 1 120 ? -14.585 2.941 11.104 1.00 95.44 120 SER A N 1
ATOM 904 C CA . SER A 1 120 ? -14.079 1.808 10.337 1.00 95.44 120 SER A CA 1
ATOM 905 C C . SER A 1 120 ? -13.721 2.223 8.915 1.00 95.44 120 SER A C 1
ATOM 907 O O . SER A 1 120 ? -14.119 3.281 8.410 1.00 95.44 120 SER A O 1
ATOM 909 N N . VAL A 1 121 ? -12.916 1.389 8.265 1.00 97.38 121 VAL A N 1
ATOM 910 C CA . VAL A 1 121 ? -12.601 1.512 6.849 1.00 97.38 121 VAL A CA 1
ATOM 911 C C . VAL A 1 121 ? -12.918 0.206 6.140 1.00 97.38 121 VAL A C 1
ATOM 913 O O . VAL A 1 121 ? -12.424 -0.859 6.508 1.00 97.38 121 VAL A O 1
ATOM 916 N N . LYS A 1 122 ? -13.735 0.296 5.095 1.00 97.94 122 LYS A N 1
ATOM 917 C CA . LYS A 1 122 ? -14.079 -0.814 4.216 1.00 97.94 122 LYS A CA 1
ATOM 918 C C . LYS A 1 122 ? -13.186 -0.773 2.986 1.00 97.94 122 LYS A C 1
ATOM 920 O O . LYS A 1 122 ? -13.297 0.123 2.151 1.00 97.94 122 LYS A O 1
ATOM 925 N N . LEU A 1 123 ? -12.305 -1.749 2.867 1.00 98.31 123 LEU A N 1
ATOM 926 C CA . LEU A 1 123 ? -11.370 -1.895 1.763 1.00 98.31 123 LEU A CA 1
ATOM 927 C C . LEU A 1 123 ? -11.863 -2.982 0.815 1.00 98.31 123 LEU A C 1
ATOM 929 O O . LEU A 1 123 ? -12.377 -4.009 1.256 1.00 98.31 123 LEU A O 1
ATOM 933 N N . VAL A 1 124 ? -11.661 -2.781 -0.483 1.00 97.88 124 VAL A N 1
ATOM 934 C CA . VAL A 1 124 ? -11.723 -3.872 -1.464 1.00 97.88 124 VAL A CA 1
ATOM 935 C C . VAL A 1 124 ? -10.305 -4.117 -1.942 1.00 97.88 124 VAL A C 1
ATOM 937 O O . VAL A 1 124 ? -9.648 -3.189 -2.417 1.00 97.88 124 VAL A O 1
ATOM 940 N N . VAL A 1 125 ? -9.829 -5.346 -1.776 1.00 97.44 125 VAL A N 1
ATOM 941 C CA . VAL A 1 125 ? -8.444 -5.727 -2.057 1.00 97.44 125 VAL A CA 1
ATOM 942 C C . VAL A 1 125 ? -8.366 -7.007 -2.869 1.00 97.44 125 VAL A C 1
ATOM 944 O O . VAL A 1 125 ? -9.249 -7.859 -2.787 1.00 97.44 125 VAL A O 1
ATOM 947 N N . ARG A 1 126 ? -7.282 -7.174 -3.621 1.00 95.25 126 ARG A N 1
ATOM 948 C CA . ARG A 1 126 ? -6.992 -8.392 -4.383 1.00 95.25 126 ARG A CA 1
ATOM 949 C C . ARG A 1 126 ? -5.566 -8.842 -4.105 1.00 95.25 126 ARG A C 1
ATOM 951 O O . ARG A 1 126 ? -4.655 -8.028 -4.182 1.00 95.25 126 ARG A O 1
ATOM 958 N N . TYR A 1 127 ? -5.366 -10.121 -3.800 1.00 95.06 127 TYR A N 1
ATOM 959 C CA . TYR A 1 127 ? -4.040 -10.622 -3.449 1.00 95.06 127 TYR A CA 1
ATOM 960 C C . TYR A 1 127 ? -3.225 -10.941 -4.708 1.00 95.06 127 TYR A C 1
ATOM 962 O O . TYR A 1 127 ? -3.525 -11.892 -5.428 1.00 95.06 127 TYR A O 1
ATOM 970 N N . THR A 1 128 ? -2.189 -10.144 -4.974 1.00 92.81 128 THR A N 1
ATOM 971 C CA . THR A 1 128 ? -1.300 -10.267 -6.145 1.00 92.81 128 THR A CA 1
ATOM 972 C C . THR A 1 128 ? 0.168 -10.031 -5.748 1.00 92.81 128 THR A C 1
ATOM 974 O O . THR A 1 128 ? 0.814 -9.101 -6.236 1.00 92.81 128 THR A O 1
ATOM 977 N N . PRO A 1 129 ? 0.747 -10.878 -4.872 1.00 93.38 129 PRO A N 1
ATOM 978 C CA . PRO A 1 129 ? 2.069 -10.649 -4.279 1.00 93.38 129 PRO A CA 1
ATOM 979 C C . PRO A 1 129 ? 3.205 -10.605 -5.308 1.00 93.38 129 PRO A C 1
ATOM 981 O O . PRO A 1 129 ? 4.097 -9.775 -5.186 1.00 93.38 129 PRO A O 1
ATOM 984 N N . LYS A 1 130 ? 3.135 -11.422 -6.368 1.00 92.06 130 LYS A N 1
ATOM 985 C CA . LYS A 1 130 ? 4.151 -11.438 -7.436 1.00 92.06 130 LYS A CA 1
ATOM 986 C C . LYS A 1 130 ? 4.279 -10.082 -8.135 1.00 92.06 130 LYS A C 1
ATOM 988 O O . LYS A 1 130 ? 5.381 -9.630 -8.414 1.00 92.06 130 LYS A O 1
ATOM 993 N N . VAL A 1 131 ? 3.154 -9.396 -8.353 1.00 91.19 131 VAL A N 1
ATOM 994 C CA . VAL A 1 131 ? 3.143 -8.066 -8.981 1.00 91.19 131 VAL A CA 1
ATOM 995 C C . VAL A 1 131 ? 3.777 -7.026 -8.055 1.00 91.19 131 VAL A C 1
ATOM 997 O O . VAL A 1 131 ? 4.509 -6.153 -8.520 1.00 91.19 131 VAL A O 1
ATOM 1000 N N . LEU A 1 132 ? 3.538 -7.128 -6.741 1.00 94.50 132 LEU A N 1
ATOM 1001 C CA . LEU A 1 132 ? 4.215 -6.281 -5.758 1.00 94.50 132 LEU A CA 1
ATOM 1002 C C . LEU A 1 132 ? 5.734 -6.511 -5.779 1.00 94.50 132 LEU A C 1
ATOM 1004 O O . LEU A 1 132 ? 6.483 -5.539 -5.832 1.00 94.50 132 LEU A O 1
ATOM 1008 N N . GLU A 1 133 ? 6.186 -7.766 -5.777 1.00 94.56 133 GLU A N 1
ATOM 1009 C CA . GLU A 1 133 ? 7.614 -8.120 -5.825 1.00 94.56 133 GLU A CA 1
ATOM 1010 C C . GLU A 1 133 ? 8.300 -7.570 -7.087 1.00 94.56 133 GLU A C 1
ATOM 1012 O O . GLU A 1 133 ? 9.357 -6.936 -7.008 1.00 94.56 133 GLU A O 1
ATOM 1017 N N . GLU A 1 134 ? 7.675 -7.739 -8.256 1.00 92.44 134 GLU A N 1
ATOM 1018 C CA . GLU A 1 134 ? 8.160 -7.181 -9.525 1.00 92.44 134 GLU A CA 1
ATOM 1019 C C . GLU A 1 134 ? 8.243 -5.647 -9.486 1.00 92.44 134 GLU A C 1
ATOM 1021 O O . GLU A 1 134 ? 9.211 -5.045 -9.970 1.00 92.44 134 GLU A O 1
ATOM 1026 N N . MET A 1 135 ? 7.246 -5.000 -8.879 1.00 92.12 135 MET A N 1
ATOM 1027 C CA . MET A 1 135 ? 7.199 -3.549 -8.726 1.00 92.12 135 MET A CA 1
ATOM 1028 C C . MET A 1 135 ? 8.292 -3.030 -7.784 1.00 92.12 135 MET A C 1
ATOM 1030 O O . MET A 1 135 ? 8.980 -2.061 -8.120 1.00 92.12 135 MET A O 1
ATOM 1034 N N . GLU A 1 136 ? 8.502 -3.683 -6.640 1.00 95.06 136 GLU A N 1
ATOM 1035 C CA . GLU A 1 136 ? 9.578 -3.357 -5.698 1.00 95.06 136 GLU A CA 1
ATOM 1036 C C . GLU A 1 136 ? 10.954 -3.512 -6.358 1.00 95.06 136 GLU A C 1
ATOM 1038 O O . GLU A 1 136 ? 11.782 -2.598 -6.281 1.00 95.06 136 GLU A O 1
ATOM 1043 N N . ALA A 1 137 ? 11.174 -4.604 -7.097 1.00 95.25 137 ALA A N 1
ATOM 1044 C CA . ALA A 1 137 ? 12.406 -4.819 -7.852 1.00 95.25 137 ALA A CA 1
ATOM 1045 C C . ALA A 1 137 ? 12.633 -3.727 -8.912 1.00 95.25 137 ALA A C 1
ATOM 1047 O O . ALA A 1 137 ? 13.764 -3.266 -9.102 1.00 95.25 137 ALA A O 1
ATOM 1048 N N . ARG A 1 138 ? 11.571 -3.272 -9.592 1.00 93.81 138 ARG A N 1
ATOM 1049 C CA . ARG A 1 138 ? 11.649 -2.165 -10.559 1.00 93.81 138 ARG A CA 1
ATOM 1050 C C . ARG A 1 138 ? 12.066 -0.859 -9.886 1.00 93.81 138 ARG A C 1
ATOM 1052 O O . ARG A 1 138 ? 12.964 -0.176 -10.385 1.00 93.81 138 ARG A O 1
ATOM 1059 N N . PHE A 1 139 ? 11.444 -0.516 -8.759 1.00 91.38 139 PHE A N 1
ATOM 1060 C CA . PHE A 1 139 ? 11.787 0.699 -8.020 1.00 91.38 139 PHE A CA 1
ATOM 1061 C C . PHE A 1 139 ? 13.207 0.655 -7.459 1.00 91.38 139 PHE A C 1
ATOM 1063 O O . PHE A 1 139 ? 13.910 1.666 -7.524 1.00 91.38 139 PHE A O 1
ATOM 1070 N N . GLU A 1 140 ? 13.669 -0.500 -6.987 1.00 94.38 140 GLU A N 1
ATOM 1071 C CA . GLU A 1 140 ? 15.033 -0.645 -6.477 1.00 94.38 140 GLU A CA 1
ATOM 1072 C C . GLU A 1 140 ? 16.088 -0.518 -7.585 1.00 94.38 140 GLU A C 1
ATOM 1074 O O . GLU A 1 140 ? 17.086 0.194 -7.423 1.00 94.38 140 GLU A O 1
ATOM 1079 N N . LYS A 1 141 ? 15.834 -1.108 -8.762 1.00 94.25 141 LYS A N 1
ATOM 1080 C CA . LYS A 1 141 ? 16.685 -0.919 -9.950 1.00 94.25 141 LYS A CA 1
ATOM 1081 C C . LYS A 1 141 ? 16.800 0.558 -10.328 1.00 94.25 141 LYS A C 1
ATOM 1083 O O . LYS A 1 141 ? 17.911 1.046 -10.537 1.00 94.25 141 LYS A O 1
ATOM 1088 N N . LEU A 1 142 ? 15.678 1.283 -10.365 1.00 92.19 142 LEU A N 1
ATOM 1089 C CA . LEU A 1 142 ? 15.663 2.709 -10.704 1.00 92.19 142 LEU A CA 1
ATOM 1090 C C . LEU A 1 142 ? 16.421 3.555 -9.668 1.00 92.19 142 LEU A C 1
ATOM 1092 O O . LEU A 1 142 ? 17.217 4.422 -10.035 1.00 92.19 142 LEU A O 1
ATOM 1096 N N . ARG A 1 143 ? 16.221 3.281 -8.373 1.00 92.19 143 ARG A N 1
ATOM 1097 C CA . ARG A 1 143 ? 16.941 3.958 -7.281 1.00 92.19 143 ARG A CA 1
ATOM 1098 C C . ARG A 1 143 ? 18.445 3.721 -7.363 1.00 92.19 143 ARG A C 1
ATOM 1100 O O . ARG A 1 143 ? 19.221 4.671 -7.246 1.00 92.19 143 ARG A O 1
ATOM 1107 N N . THR A 1 144 ? 18.854 2.481 -7.609 1.00 95.19 144 THR A N 1
ATOM 1108 C CA . THR A 1 144 ? 20.266 2.106 -7.738 1.00 95.19 144 THR A CA 1
ATOM 1109 C C . THR A 1 144 ? 20.907 2.759 -8.960 1.00 95.19 144 THR A C 1
ATOM 1111 O O . THR A 1 144 ? 22.000 3.316 -8.852 1.00 95.19 144 THR A O 1
ATOM 1114 N N . ALA A 1 145 ? 20.222 2.761 -10.107 1.00 94.88 145 ALA A N 1
ATOM 1115 C CA . ALA A 1 145 ? 20.700 3.419 -11.321 1.00 94.88 145 ALA A CA 1
ATOM 1116 C C . ALA A 1 145 ? 20.911 4.924 -11.102 1.00 94.88 145 ALA A C 1
ATOM 1118 O O . ALA A 1 145 ? 21.983 5.446 -11.408 1.00 94.88 145 ALA A O 1
ATOM 1119 N N . ARG A 1 146 ? 19.939 5.604 -10.478 1.00 95.06 146 ARG A N 1
ATOM 1120 C CA . ARG A 1 146 ? 20.034 7.039 -10.174 1.00 95.06 146 ARG A CA 1
ATOM 1121 C C . ARG A 1 146 ? 21.203 7.359 -9.240 1.00 95.06 146 ARG A C 1
ATOM 1123 O O . ARG A 1 146 ? 21.936 8.310 -9.495 1.00 95.06 146 ARG A O 1
ATOM 1130 N N . ARG A 1 147 ? 21.410 6.553 -8.191 1.00 95.25 147 ARG A N 1
ATOM 1131 C CA . ARG A 1 147 ? 22.552 6.710 -7.270 1.00 95.25 147 ARG A CA 1
ATOM 1132 C C . ARG A 1 147 ? 23.891 6.540 -7.987 1.00 95.25 147 ARG A C 1
ATOM 1134 O O . ARG A 1 147 ? 24.783 7.362 -7.804 1.00 95.25 147 ARG A O 1
ATOM 1141 N N . ARG A 1 148 ? 24.019 5.513 -8.836 1.00 95.62 148 ARG A N 1
ATOM 1142 C CA . ARG A 1 148 ? 25.235 5.274 -9.635 1.00 95.62 148 ARG A CA 1
ATOM 1143 C C . ARG A 1 148 ? 25.525 6.434 -10.582 1.00 95.62 148 ARG A C 1
ATOM 1145 O O . ARG A 1 148 ? 26.657 6.898 -10.634 1.00 95.62 148 ARG A O 1
ATOM 1152 N N . GLN A 1 149 ? 24.504 6.930 -11.277 1.00 95.56 149 GLN A N 1
ATOM 1153 C CA . GLN A 1 149 ? 24.644 8.062 -12.191 1.00 95.56 149 GLN A CA 1
ATOM 1154 C C . GLN A 1 149 ? 25.101 9.332 -11.457 1.00 95.56 149 GLN A C 1
ATOM 1156 O O . GLN A 1 149 ? 26.023 10.003 -11.911 1.00 95.56 149 GLN A O 1
ATOM 1161 N N . GLN A 1 150 ? 24.511 9.633 -10.296 1.00 95.62 150 GLN A N 1
ATOM 1162 C CA . GLN A 1 150 ? 24.921 10.775 -9.468 1.00 95.62 150 GLN A CA 1
ATOM 1163 C C . GLN A 1 150 ? 26.370 10.640 -8.979 1.00 95.62 150 GLN A C 1
ATOM 1165 O O . GLN A 1 150 ? 27.136 11.599 -9.045 1.00 95.62 150 GLN A O 1
ATOM 1170 N N . GLN A 1 151 ? 26.775 9.447 -8.538 1.00 95.88 151 GLN A N 1
ATOM 1171 C CA . GLN A 1 151 ? 28.147 9.198 -8.097 1.00 95.88 151 GLN A CA 1
ATOM 1172 C C . GLN A 1 151 ? 29.158 9.361 -9.241 1.00 95.88 151 GLN A C 1
ATOM 1174 O O . GLN A 1 151 ? 30.201 9.983 -9.051 1.00 95.88 151 GLN A O 1
ATOM 1179 N N . GLN A 1 152 ? 28.843 8.852 -10.435 1.00 96.25 152 GLN A N 1
ATOM 1180 C CA . GLN A 1 152 ? 29.690 9.015 -11.621 1.00 96.25 152 GLN A CA 1
ATOM 1181 C C . GLN A 1 152 ? 29.849 10.489 -12.012 1.00 96.25 152 GLN A C 1
ATOM 1183 O O . GLN A 1 152 ? 30.964 10.921 -12.296 1.00 96.25 152 GLN A O 1
ATOM 1188 N N . GLN A 1 153 ? 28.769 11.275 -11.958 1.00 96.56 153 GLN A N 1
ATOM 1189 C CA . GLN A 1 153 ? 28.822 12.716 -12.225 1.00 96.56 153 GLN A CA 1
ATOM 1190 C C . GLN A 1 153 ? 29.725 13.454 -11.228 1.00 96.56 153 GLN A C 1
ATOM 1192 O O . GLN A 1 153 ? 30.535 14.281 -11.639 1.00 96.56 153 GLN A O 1
ATOM 1197 N N . LEU A 1 154 ? 29.642 13.126 -9.935 1.00 96.81 154 LEU A N 1
ATOM 1198 C CA . LEU A 1 154 ? 30.498 13.727 -8.905 1.00 96.81 154 LEU A CA 1
ATOM 1199 C C . LEU A 1 154 ? 31.980 13.381 -9.103 1.00 96.81 154 LEU A C 1
ATOM 1201 O O . LEU A 1 154 ? 32.837 14.253 -8.973 1.00 96.81 154 LEU A O 1
ATOM 1205 N N . ILE A 1 155 ? 32.284 12.123 -9.439 1.00 96.94 155 ILE A N 1
ATOM 1206 C CA . ILE A 1 155 ? 33.659 11.684 -9.723 1.00 96.94 155 ILE A CA 1
ATOM 1207 C C . ILE A 1 155 ? 34.208 12.425 -10.946 1.00 96.94 155 ILE A C 1
ATOM 1209 O O . ILE A 1 155 ? 35.334 12.918 -10.917 1.00 96.94 155 ILE A O 1
ATOM 1213 N N . GLN A 1 156 ? 33.407 12.553 -12.004 1.00 96.12 156 GLN A N 1
ATOM 1214 C CA . GLN A 1 156 ? 33.820 13.239 -13.224 1.00 96.12 156 GLN A CA 1
ATOM 1215 C C . GLN A 1 156 ? 34.060 14.739 -12.991 1.00 96.12 156 GLN A C 1
ATOM 1217 O O . GLN A 1 156 ? 35.048 15.281 -13.485 1.00 96.12 156 GLN A O 1
ATOM 1222 N N . GLN A 1 157 ? 33.217 15.398 -12.188 1.00 96.00 157 GLN A N 1
ATOM 1223 C CA . GLN A 1 157 ? 33.419 16.799 -11.798 1.00 96.00 157 GLN A CA 1
ATOM 1224 C C . GLN A 1 157 ? 34.717 16.996 -11.006 1.00 96.00 157 GLN A C 1
ATOM 1226 O O . GLN A 1 157 ? 35.473 17.921 -11.300 1.00 96.00 157 GLN A O 1
ATOM 1231 N N . GLN A 1 158 ? 35.019 16.113 -10.048 1.00 95.56 158 GLN A N 1
ATOM 1232 C CA . GLN A 1 158 ? 36.272 16.189 -9.287 1.00 95.56 158 GLN A CA 1
ATOM 1233 C C . GLN A 1 158 ? 37.504 16.013 -10.182 1.00 95.56 158 GLN A C 1
ATOM 1235 O O . GLN A 1 158 ? 38.470 16.762 -10.050 1.00 95.56 158 GLN A O 1
ATOM 1240 N N . GLN A 1 159 ? 37.464 15.070 -11.129 1.00 94.94 159 GLN A N 1
ATOM 1241 C CA . GLN A 1 159 ? 38.565 14.864 -12.075 1.00 94.94 159 GLN A CA 1
ATOM 1242 C C . GLN A 1 159 ? 38.798 16.093 -12.964 1.00 94.94 159 GLN A C 1
ATOM 1244 O O . GLN A 1 159 ? 39.943 16.490 -13.167 1.00 94.94 159 GLN A O 1
ATOM 1249 N N . GLN A 1 160 ? 37.731 16.733 -13.453 1.00 94.19 160 GLN A N 1
ATOM 1250 C CA . GLN A 1 160 ? 37.844 17.958 -14.254 1.00 94.19 160 GLN A CA 1
ATOM 1251 C C . GLN A 1 160 ? 38.456 19.115 -13.453 1.00 94.19 160 GLN A C 1
ATOM 1253 O O . GLN A 1 160 ? 39.335 19.809 -13.962 1.00 94.19 160 GLN A O 1
ATOM 1258 N N . GLN A 1 161 ? 38.048 19.297 -12.192 1.00 92.94 161 GLN A N 1
ATOM 1259 C CA . GLN A 1 161 ? 38.610 20.334 -11.318 1.00 92.94 161 GLN A CA 1
ATOM 1260 C C . GLN A 1 161 ? 40.102 20.106 -11.039 1.00 92.94 161 GLN A C 1
ATOM 1262 O O . GLN A 1 161 ? 40.893 21.044 -11.131 1.00 92.94 161 GLN A O 1
ATOM 1267 N N . GLN A 1 162 ? 40.509 18.860 -10.771 1.00 91.94 162 GLN A N 1
ATOM 1268 C CA . GLN A 1 162 ? 41.921 18.518 -10.563 1.00 91.94 162 GLN A CA 1
ATOM 1269 C C . GLN A 1 162 ? 42.762 18.751 -11.825 1.00 91.94 162 GLN A C 1
ATOM 1271 O O . GLN A 1 162 ? 43.874 19.273 -11.736 1.00 91.94 162 GLN A O 1
ATOM 1276 N N . GLN A 1 163 ? 42.237 18.424 -13.011 1.00 90.69 163 GLN A N 1
ATOM 1277 C CA . GLN A 1 163 ? 42.935 18.680 -14.276 1.00 90.69 163 GLN A CA 1
ATOM 1278 C C . GLN A 1 163 ? 43.123 20.180 -14.534 1.00 90.69 163 GLN A C 1
ATOM 1280 O O . GLN A 1 163 ? 44.208 20.590 -14.945 1.00 90.69 163 GLN A O 1
ATOM 1285 N N . GLN A 1 164 ? 42.105 21.000 -14.255 1.00 88.38 164 GLN A N 1
ATOM 1286 C CA . GLN A 1 164 ? 42.191 22.458 -14.401 1.00 88.38 164 GLN A CA 1
ATOM 1287 C C . GLN A 1 164 ? 43.210 23.077 -13.435 1.00 88.38 164 GLN A C 1
ATOM 1289 O O . GLN A 1 164 ? 44.033 23.886 -13.860 1.00 88.38 164 GLN A O 1
ATOM 1294 N N . GLN A 1 165 ? 43.212 22.658 -12.165 1.00 85.62 165 GLN A N 1
ATOM 1295 C CA . GLN A 1 165 ? 44.210 23.108 -11.185 1.00 85.62 165 GLN A CA 1
ATOM 1296 C C . GLN A 1 165 ? 45.631 22.700 -11.586 1.00 85.62 165 GLN A C 1
ATOM 1298 O O . GLN A 1 165 ? 46.557 23.503 -11.503 1.00 85.62 165 GLN A O 1
ATOM 1303 N N . THR A 1 166 ? 45.810 21.469 -12.074 1.00 84.06 166 THR A N 1
ATOM 1304 C CA . THR A 1 166 ? 47.125 20.990 -12.523 1.00 84.06 166 THR A CA 1
ATOM 1305 C C . THR A 1 166 ? 47.650 21.827 -13.691 1.00 84.06 166 THR A C 1
ATOM 1307 O O . THR A 1 166 ? 48.813 22.220 -13.674 1.00 84.06 166 THR A O 1
ATOM 1310 N N . GLN A 1 167 ? 46.799 22.154 -14.669 1.00 81.12 167 GLN A N 1
ATOM 1311 C CA . GLN A 1 167 ? 47.174 23.006 -15.805 1.00 81.12 167 GLN A CA 1
ATOM 1312 C C . GLN A 1 167 ? 47.510 24.443 -15.384 1.00 81.12 167 GLN A C 1
ATOM 1314 O O . GLN A 1 167 ? 48.476 25.007 -15.893 1.00 81.12 167 GLN A O 1
ATOM 1319 N N . GLN A 1 168 ? 46.766 25.025 -14.437 1.00 75.50 168 GLN A N 1
ATOM 1320 C CA . GLN A 1 168 ? 47.072 26.358 -13.899 1.00 75.50 168 GLN A CA 1
ATOM 1321 C C . GLN A 1 168 ? 48.422 26.393 -13.174 1.00 75.50 168 GLN A C 1
ATOM 1323 O O . GLN A 1 168 ? 49.199 27.319 -13.390 1.00 75.50 168 GLN A O 1
ATOM 1328 N N . ASN A 1 169 ? 48.742 25.362 -12.389 1.00 76.19 169 ASN A N 1
ATOM 1329 C CA . ASN A 1 169 ? 50.014 25.281 -11.666 1.00 76.19 169 ASN A CA 1
ATOM 1330 C C . ASN A 1 169 ? 51.242 25.097 -12.580 1.00 76.19 169 ASN A C 1
ATOM 1332 O O . ASN A 1 169 ? 52.350 25.347 -12.129 1.00 76.19 169 ASN A O 1
ATOM 1336 N N . HIS A 1 170 ? 51.080 24.647 -13.832 1.00 72.81 170 HIS A N 1
ATOM 1337 C CA . HIS A 1 170 ? 52.197 24.486 -14.781 1.00 72.81 170 HIS A CA 1
ATOM 1338 C C . HIS A 1 170 ? 52.514 25.760 -15.586 1.00 72.81 170 HIS A C 1
ATOM 1340 O O . HIS A 1 170 ? 53.551 25.812 -16.242 1.00 72.81 170 HIS A O 1
ATOM 1346 N N . MET A 1 171 ? 51.626 26.760 -15.585 1.00 63.50 171 MET A N 1
ATOM 1347 C CA . MET A 1 171 ? 51.812 28.023 -16.320 1.00 63.50 171 MET A CA 1
ATOM 1348 C C . MET A 1 171 ? 52.278 29.192 -15.438 1.00 63.50 171 MET A C 1
ATOM 1350 O O . MET A 1 171 ? 52.455 30.294 -15.958 1.00 63.50 171 MET A O 1
ATOM 1354 N N . SER A 1 172 ? 52.451 28.971 -14.133 1.00 60.47 172 SER A N 1
ATOM 1355 C CA . SER A 1 172 ? 52.918 29.969 -13.165 1.00 60.47 172 SER A CA 1
ATOM 1356 C C . SER A 1 172 ? 54.311 29.640 -12.653 1.00 60.47 172 SER A C 1
ATOM 1358 O O . SER A 1 172 ? 54.970 30.610 -12.221 1.00 60.47 172 SER A O 1
#

pLDDT: mean 84.69, std 17.23, range [39.19, 98.31]

Secondary structure (DSSP, 8-state):
-HHHHHHHHHHHHH------HHHHHHHHHHHHHHHHHHHTTT-S-EEEEEE-BTTB-SEEEEEEGGGTEEEEEEEEPTTSHHHHH----TTEEEEEETTEE-TT--HHHHHHHHHH-SSEEEEEEEE-HHHHHHHHHHHHHHHHHHHHHHHHHHHHHHHHHHHHHHHHHH--

Foldseek 3Di:
DVVVVVVVVVVVPPPPDDDDPVVVVVVVVVVVVVVVCVVVPQQDKDKDKFFQDPLGQQFDWDDFLVLVGFIFGQDGHVVGRCVVSVPDDGQKGWQDKPPHGCGNHGPVVVVVSSVPDDTMIMTIITRGNVSVVVSVVVVVVVVVVVVVVVVVVVVVVVVVVVVVVVVVVVVD

Radius of gyration: 26.99 Å; chains: 1; bounding box: 84×73×34 Å

Organism: Mustela putorius furo (NCBI:txid9669)